Protein AF-A0A3B8T4E3-F1 (afdb_monomer)

Secondary structure (DSSP, 8-state):
----TTS---EEEEETTEEEEESSHHHHHHHHHSHHHHTT---HHHHHHTT-SS-SSHHHIIIIIS---TTTTSS-STTSHHHHHHHHHHTPPPP-TTTS--

Sequence (102 aa):
KTEDPTSFSHCDTVHEGERYHFCSEACAEIFEDEPAKYVQALLPVHQIYQGKSGGPELPQVLTDYYHINIGEDNFDYVGSPDEKRWNEIKGIKPLNKDTDAA

Nearest PDB structures (foldseek):
  3u52-assembly1_B  TM=9.702E-01  e=3.714E-10  Stutzerimonas stutzeri
  3ri7-assembly1_A-2  TM=8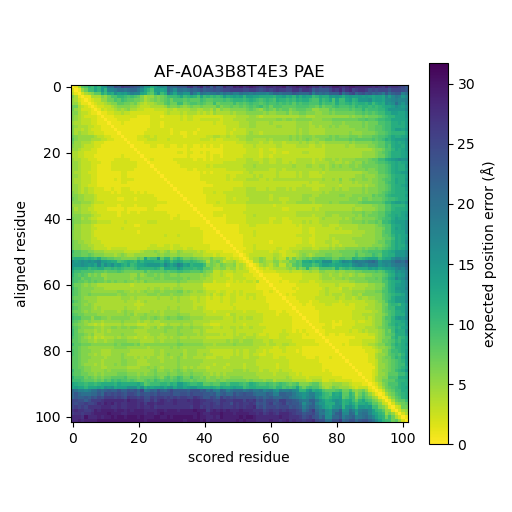.044E-01  e=3.119E-02  Ectopseudomonas mendocina
  3rn9-assembly1_A  TM=6.771E-01  e=1.185E-02  Pseudomonas sp. OX1
  3dhi-assembly1_A  TM=6.086E-01  e=4.826E-03  Ectopseudomonas mendocina
  3rnc-assembly1_A  TM=6.672E-01  e=4.113E-02  Pseudomonas sp. OX1

Foldseek 3Di:
DDPDPVDFQKDWDDDPNDIDIDRHPVVVVVCVVPVVVCVPDPDPVVCQVVVNQQGVDPVRSVCVRVVHDPQERDDDPQNHPNVVVVCVVVVNDRDDPVPNPD

Mean predicted aligned error: 6.87 Å

Solvent-accessible surface area (backbone atoms only — not comparable to full-atom values): 6505 Å² total; per-residue (Å²): 134,82,88,50,92,87,59,80,53,66,45,70,54,76,59,98,88,43,80,48,80,30,74,29,66,70,57,43,53,56,38,72,75,43,43,86,65,56,77,69,61,85,50,65,72,60,38,40,77,70,54,72,34,60,38,91,48,69,71,37,24,38,41,72,55,67,64,43,53,83,73,58,78,48,84,61,63,83,87,23,55,63,47,54,53,49,26,64,77,69,71,48,80,80,85,49,79,90,78,68,78,122

pLDDT: mean 89.92, std 12.69, range [40.72, 98.69]

Radius of gyration: 21.74 Å; Cα contacts (8 Å, |Δi|>4): 79; chains: 1; bounding box: 37×34×60 Å

Structure (mmCIF, N/CA/C/O backbone):
data_AF-A0A3B8T4E3-F1
#
_entry.id   AF-A0A3B8T4E3-F1
#
loop_
_atom_site.group_PDB
_atom_site.id
_atom_site.type_symbol
_atom_site.label_atom_id
_atom_site.label_alt_id
_atom_site.label_comp_id
_atom_site.label_asym_id
_atom_site.label_entity_id
_atom_site.label_seq_id
_atom_site.pdbx_PDB_ins_code
_atom_site.Cartn_x
_atom_site.Cartn_y
_atom_site.Cartn_z
_atom_site.occupancy
_atom_site.B_iso_or_equiv
_atom_site.auth_seq_id
_atom_site.auth_comp_id
_atom_site.auth_asym_id
_atom_site.auth_atom_id
_atom_site.pdbx_PDB_model_num
ATOM 1 N N . LYS A 1 1 ? -20.020 12.170 5.689 1.00 57.34 1 LYS A N 1
ATOM 2 C CA . LYS A 1 1 ? -20.061 12.507 4.234 1.00 57.34 1 LYS A CA 1
ATOM 3 C C . LYS A 1 1 ? -19.221 13.752 3.960 1.00 57.34 1 LYS A C 1
ATOM 5 O O . LYS A 1 1 ? -19.636 14.843 4.328 1.00 57.34 1 LYS A O 1
ATOM 10 N N . THR A 1 2 ? -18.036 13.590 3.377 1.00 61.75 2 THR A N 1
ATOM 11 C CA . THR A 1 2 ? -17.185 14.705 2.936 1.00 61.75 2 THR A 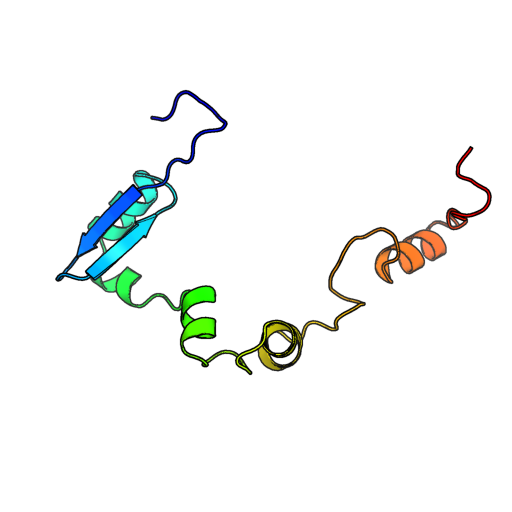CA 1
ATOM 12 C C . THR A 1 2 ? -17.761 15.290 1.643 1.00 61.75 2 THR A C 1
ATOM 14 O O . THR A 1 2 ? -17.896 14.583 0.650 1.00 61.75 2 THR A O 1
ATOM 17 N N . GLU A 1 3 ? -18.183 16.555 1.665 1.00 76.94 3 GLU A N 1
ATOM 18 C CA . GLU A 1 3 ? -18.721 17.245 0.474 1.00 76.94 3 GLU A CA 1
ATOM 19 C C . GLU A 1 3 ? -17.615 17.797 -0.443 1.00 76.94 3 GLU A C 1
ATOM 21 O O . GLU A 1 3 ? -17.867 18.127 -1.599 1.00 76.94 3 GLU A O 1
ATOM 26 N N . ASP A 1 4 ? -16.382 17.857 0.061 1.00 86.56 4 ASP A N 1
ATOM 27 C CA . ASP A 1 4 ? -15.193 18.275 -0.674 1.00 86.56 4 ASP A CA 1
ATOM 28 C C . ASP A 1 4 ? -14.450 17.050 -1.249 1.00 86.56 4 ASP A C 1
ATOM 30 O O . ASP A 1 4 ? -13.960 16.220 -0.475 1.00 86.56 4 ASP A O 1
ATOM 34 N N . PRO A 1 5 ? -14.318 16.928 -2.585 1.00 85.75 5 PRO A N 1
ATOM 35 C CA . PRO A 1 5 ? -13.636 15.803 -3.228 1.00 85.75 5 PRO A CA 1
ATOM 36 C C . PRO A 1 5 ? -12.118 15.781 -2.990 1.00 85.75 5 PRO A C 1
ATOM 38 O O . PRO A 1 5 ? -11.471 14.795 -3.336 1.00 85.75 5 PRO A O 1
ATOM 41 N N . THR A 1 6 ? -11.538 16.848 -2.432 1.00 89.50 6 THR A N 1
ATOM 42 C CA . THR A 1 6 ? -10.114 16.904 -2.066 1.00 89.50 6 THR A CA 1
ATOM 43 C C . THR A 1 6 ? -9.850 16.479 -0.621 1.00 89.50 6 THR A C 1
ATOM 45 O O . THR A 1 6 ? -8.698 16.273 -0.237 1.00 89.50 6 THR A O 1
ATOM 48 N N . SER A 1 7 ? -10.906 16.297 0.176 1.00 90.06 7 SER A N 1
ATOM 49 C CA . SER A 1 7 ? -10.807 15.873 1.569 1.00 90.06 7 SER A CA 1
ATOM 50 C C . SER A 1 7 ? -10.678 14.354 1.695 1.00 90.06 7 SER A C 1
ATOM 52 O O . SER A 1 7 ? -11.402 13.593 1.052 1.00 90.06 7 SER A O 1
ATOM 54 N N . PHE A 1 8 ? -9.800 13.896 2.591 1.00 90.81 8 PHE A N 1
ATOM 55 C CA . PHE A 1 8 ? -9.705 12.475 2.925 1.00 90.81 8 PHE A CA 1
ATOM 56 C C . PHE A 1 8 ? -10.906 12.022 3.761 1.00 90.81 8 PHE A C 1
ATOM 58 O O . PHE A 1 8 ? -11.261 12.654 4.752 1.00 90.81 8 PHE A O 1
ATOM 65 N N . SER A 1 9 ? -11.479 10.871 3.418 1.00 94.06 9 SER A N 1
ATOM 66 C CA . SER A 1 9 ? -12.518 10.185 4.201 1.00 94.06 9 SER A CA 1
ATOM 67 C C . SER A 1 9 ? -11.938 9.265 5.286 1.00 94.06 9 SER A C 1
ATOM 69 O O . SER A 1 9 ? -12.548 8.259 5.648 1.00 94.06 9 SER A O 1
ATOM 71 N N . HIS A 1 10 ? -10.728 9.575 5.760 1.00 95.19 10 HIS A N 1
ATOM 72 C CA . HIS A 1 10 ? -10.043 8.805 6.796 1.00 95.19 10 HIS A CA 1
ATOM 73 C C . HIS A 1 10 ? -10.877 8.764 8.079 1.00 95.19 10 HIS A C 1
ATOM 75 O O . HIS A 1 10 ? -11.475 9.760 8.483 1.00 95.19 10 HIS A O 1
ATOM 81 N N . CYS A 1 11 ? -10.901 7.597 8.710 1.00 95.44 11 CYS A N 1
ATOM 82 C CA . CYS A 1 11 ? -11.452 7.401 10.042 1.00 95.44 11 CYS A CA 1
ATOM 83 C C . CYS A 1 11 ? -10.681 6.291 10.762 1.00 95.44 11 CYS A C 1
ATOM 85 O O . CYS A 1 11 ? -9.835 5.606 10.176 1.00 95.44 11 CYS A O 1
ATOM 87 N N . ASP A 1 12 ? -10.945 6.124 12.051 1.00 97.81 12 ASP A N 1
ATOM 88 C CA . ASP A 1 12 ? -10.305 5.114 12.877 1.00 97.81 12 ASP A CA 1
ATOM 89 C C . ASP A 1 12 ? -11.225 4.655 14.010 1.00 97.81 12 ASP A C 1
ATOM 91 O O . ASP A 1 12 ? -12.172 5.351 14.374 1.00 97.81 12 ASP A O 1
ATOM 95 N N . THR A 1 13 ? -10.945 3.468 14.542 1.00 97.75 13 THR A N 1
ATOM 96 C CA . THR A 1 13 ? -11.639 2.898 15.703 1.00 97.75 13 THR A CA 1
ATOM 97 C C . THR A 1 13 ? -10.626 2.264 16.655 1.00 97.75 13 THR A C 1
ATOM 99 O O . THR A 1 13 ? -9.456 2.057 16.303 1.00 97.75 13 THR A O 1
ATOM 102 N N . VAL A 1 14 ? -11.068 1.957 17.873 1.00 98.00 14 VAL A N 1
ATOM 103 C CA . VAL A 1 14 ? -10.260 1.259 18.880 1.00 98.00 14 VAL A CA 1
ATOM 104 C C . VAL A 1 14 ? -10.933 -0.060 19.230 1.00 98.00 14 VAL A C 1
ATOM 106 O O . VAL A 1 14 ? -12.077 -0.078 19.677 1.00 98.00 14 VAL A O 1
ATOM 109 N N . HIS A 1 15 ? -10.200 -1.158 19.079 1.00 97.88 15 HIS A N 1
ATOM 110 C CA . HIS A 1 15 ? -10.648 -2.499 19.438 1.00 97.88 15 HIS A CA 1
ATOM 111 C C . HIS A 1 15 ? -9.594 -3.150 20.334 1.00 97.88 15 HIS A C 1
ATOM 113 O O . HIS A 1 15 ? -8.417 -3.164 19.992 1.00 97.88 15 HIS A O 1
ATOM 119 N N . GLU A 1 16 ? -10.003 -3.621 21.515 1.00 97.31 16 GLU A N 1
ATOM 120 C CA . GLU A 1 16 ? -9.113 -4.247 22.514 1.00 97.31 16 GLU A CA 1
ATOM 121 C C . GLU A 1 16 ? -7.881 -3.402 22.909 1.00 97.31 16 GLU A C 1
ATOM 123 O O . GLU A 1 16 ? -6.835 -3.925 23.276 1.00 97.31 16 GLU A O 1
ATOM 128 N N . GLY A 1 17 ? -8.015 -2.071 22.881 1.00 97.88 17 GLY A N 1
ATOM 129 C CA . GLY A 1 17 ? -6.935 -1.134 23.222 1.00 97.88 17 GLY A CA 1
ATOM 130 C C . GLY A 1 17 ? -5.999 -0.794 22.058 1.00 97.88 17 GLY A C 1
ATOM 131 O O . GLY A 1 17 ? -5.203 0.135 22.183 1.00 97.88 17 GLY A O 1
ATOM 132 N N . GLU A 1 18 ? -6.149 -1.466 20.918 1.00 98.00 18 GLU A N 1
ATOM 133 C CA . GLU A 1 18 ? -5.388 -1.223 19.695 1.00 98.00 18 GLU A CA 1
ATOM 134 C C . GLU A 1 18 ? -6.168 -0.311 18.737 1.00 98.00 18 GLU A C 1
ATOM 136 O O . GLU A 1 18 ? -7.399 -0.364 18.656 1.00 98.00 18 GLU A O 1
ATOM 141 N N . ARG A 1 19 ? -5.454 0.551 18.002 1.00 98.38 19 ARG A N 1
ATOM 142 C CA . ARG A 1 19 ? -6.046 1.499 17.042 1.00 98.38 19 ARG A CA 1
ATOM 143 C C . ARG A 1 19 ? -5.953 0.966 15.616 1.00 98.38 19 ARG A C 1
ATOM 145 O O . ARG A 1 19 ? -4.874 0.588 15.165 1.00 98.38 19 ARG A O 1
ATOM 152 N N . TYR A 1 20 ? -7.058 1.053 14.881 1.00 98.56 20 TYR A N 1
ATOM 153 C CA . TYR A 1 20 ? -7.160 0.639 13.481 1.00 98.56 20 TYR A CA 1
ATOM 154 C C . TYR A 1 20 ? -7.640 1.802 12.614 1.00 98.56 20 TYR A C 1
ATOM 156 O O . TYR A 1 20 ? -8.527 2.544 13.022 1.00 98.56 20 TYR A O 1
ATOM 164 N N . HIS A 1 21 ? -7.054 1.965 11.426 1.00 98.44 21 HIS A N 1
ATOM 165 C CA . HIS A 1 21 ? -7.352 3.062 10.500 1.00 98.44 21 HIS A CA 1
ATOM 166 C C . HIS A 1 21 ? -8.040 2.553 9.235 1.00 98.44 21 HIS A C 1
ATOM 168 O O . HIS A 1 21 ? -7.655 1.520 8.686 1.00 98.44 21 HIS A O 1
ATOM 174 N N . PHE A 1 22 ? -8.998 3.326 8.730 1.00 98.06 22 PHE A N 1
ATOM 175 C CA . PHE A 1 22 ? -9.802 2.973 7.567 1.00 98.06 22 PHE A CA 1
ATOM 176 C C . PHE A 1 22 ? -9.904 4.141 6.588 1.00 98.06 22 PHE A C 1
ATOM 178 O O . PHE A 1 22 ? -9.819 5.315 6.950 1.00 98.06 22 PHE A O 1
ATOM 185 N N . CYS A 1 23 ? -10.102 3.810 5.314 1.00 96.00 23 CYS A N 1
ATOM 186 C CA . CYS A 1 23 ? -10.275 4.797 4.251 1.00 96.00 23 CYS A CA 1
ATOM 187 C C . CYS A 1 23 ? -11.698 5.369 4.176 1.00 96.00 23 CYS A C 1
ATOM 189 O O . CYS A 1 23 ? -11.918 6.324 3.435 1.00 96.00 23 CYS A O 1
ATOM 191 N N . SER A 1 24 ? -12.667 4.772 4.874 1.00 94.88 24 SER A N 1
ATOM 192 C CA . SER A 1 24 ? -14.066 5.198 4.871 1.00 94.88 24 SER A CA 1
ATOM 193 C C . SER A 1 24 ? -14.818 4.647 6.081 1.00 94.88 24 SER A C 1
ATOM 195 O O . SER A 1 24 ? -14.447 3.593 6.603 1.00 94.88 24 SER A O 1
ATOM 197 N N . G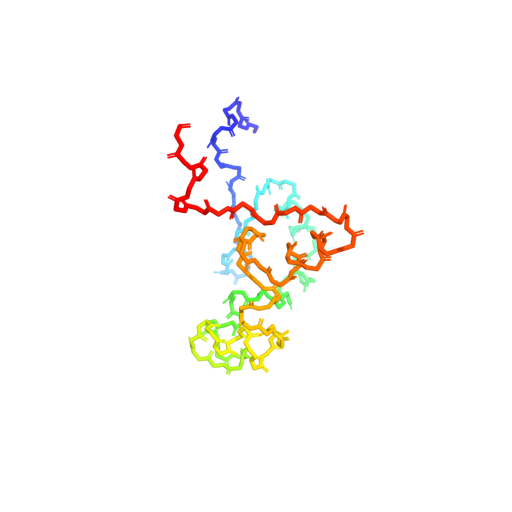LU A 1 25 ? -15.906 5.321 6.462 1.00 95.00 25 GLU A N 1
ATOM 198 C CA . GLU A 1 25 ? -16.833 4.871 7.515 1.00 95.00 25 GLU A CA 1
ATOM 199 C C . GLU A 1 25 ? -17.352 3.451 7.229 1.00 95.00 25 GLU A C 1
ATOM 201 O O . GLU A 1 25 ? -17.327 2.599 8.106 1.00 95.00 25 GLU A O 1
ATOM 206 N N . ALA A 1 26 ? -17.696 3.144 5.974 1.00 95.88 26 ALA A N 1
ATOM 207 C CA . ALA A 1 26 ? -18.168 1.813 5.584 1.00 95.88 26 ALA A CA 1
ATOM 208 C C . ALA A 1 26 ? -17.135 0.699 5.853 1.00 95.88 26 ALA A C 1
ATOM 210 O O . ALA A 1 26 ? -17.498 -0.407 6.243 1.00 95.88 26 ALA A O 1
ATOM 211 N N . CYS A 1 27 ? -15.837 0.965 5.662 1.00 98.06 27 CYS A N 1
ATOM 212 C CA . CYS A 1 27 ? -14.795 -0.006 6.009 1.00 98.06 27 CYS A CA 1
ATOM 213 C C . CYS A 1 27 ? -14.631 -0.170 7.526 1.00 98.06 27 CYS A C 1
ATOM 215 O O . CYS A 1 27 ? -14.330 -1.277 7.969 1.00 98.06 27 CYS A O 1
ATOM 217 N N . ALA A 1 28 ? -14.824 0.901 8.303 1.00 97.88 28 ALA A N 1
ATOM 218 C CA . ALA A 1 28 ? -14.825 0.822 9.761 1.00 97.88 28 ALA A CA 1
ATOM 219 C C . ALA A 1 28 ? -16.014 -0.013 10.265 1.00 97.88 28 ALA A C 1
ATOM 221 O O . ALA A 1 28 ? -15.815 -0.911 11.073 1.00 97.88 28 ALA A O 1
ATOM 222 N N . GLU A 1 29 ? -17.213 0.188 9.709 1.00 98.25 29 GLU A N 1
ATOM 223 C CA . GLU A 1 29 ? -18.413 -0.594 10.047 1.00 98.25 29 GLU A CA 1
ATOM 224 C C . GLU A 1 29 ? -18.225 -2.095 9.768 1.00 98.25 29 GLU A 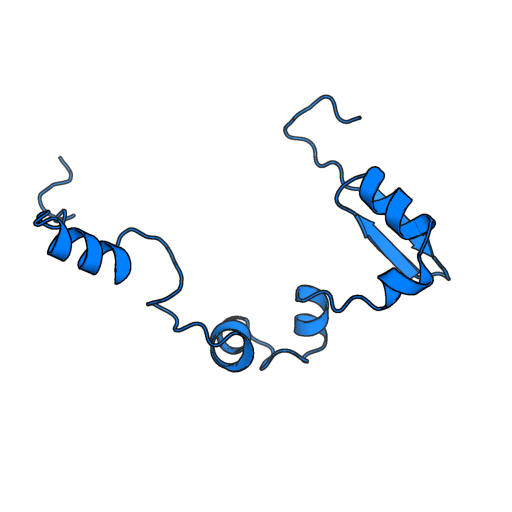C 1
ATOM 226 O O . GLU A 1 29 ? -18.549 -2.929 10.610 1.00 98.25 29 GLU A O 1
ATOM 231 N N . ILE A 1 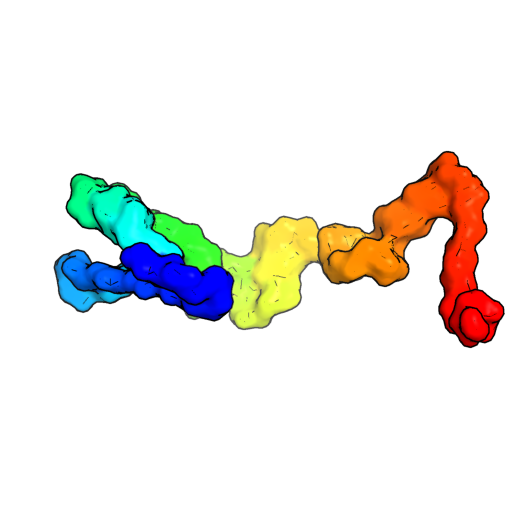30 ? -17.634 -2.456 8.620 1.00 98.56 30 ILE A N 1
ATOM 232 C CA . ILE A 1 30 ? -17.301 -3.856 8.296 1.00 98.56 30 ILE A CA 1
ATOM 233 C C . ILE A 1 30 ? -16.316 -4.445 9.318 1.00 98.56 30 ILE A C 1
ATOM 235 O O . ILE A 1 30 ? -16.443 -5.605 9.712 1.00 98.56 30 ILE A O 1
ATOM 239 N N . PHE A 1 31 ? -15.319 -3.662 9.741 1.00 98.69 31 PHE A N 1
ATOM 240 C CA . PHE A 1 31 ? -14.373 -4.096 10.764 1.00 98.69 31 PHE A CA 1
ATOM 241 C C . PHE A 1 31 ? -15.056 -4.292 12.120 1.00 98.69 31 PHE A C 1
ATOM 243 O O . PHE A 1 31 ? -14.769 -5.273 12.794 1.00 98.69 31 PHE A O 1
ATOM 250 N N . GLU A 1 32 ? -15.945 -3.384 12.517 1.00 98.06 32 GLU A N 1
ATOM 251 C CA . GLU A 1 32 ? -16.657 -3.442 13.797 1.00 98.06 32 GLU A CA 1
ATOM 252 C C . GLU A 1 32 ? -17.644 -4.618 13.880 1.00 98.06 32 GLU A C 1
ATOM 254 O O . GLU A 1 32 ? -17.857 -5.143 14.974 1.00 98.06 32 GLU A O 1
ATOM 259 N N . ASP A 1 33 ? -18.183 -5.076 12.744 1.00 98.56 33 ASP A N 1
ATOM 260 C CA . ASP A 1 33 ? -19.045 -6.265 12.661 1.00 98.56 33 ASP A CA 1
ATOM 261 C C . ASP A 1 33 ? -18.259 -7.582 12.833 1.00 98.56 33 ASP A C 1
ATOM 263 O O . ASP A 1 33 ? -18.694 -8.488 13.545 1.00 98.56 33 ASP A O 1
ATOM 267 N N . GLU A 1 34 ? -17.055 -7.689 12.250 1.00 98.38 34 GLU A N 1
ATOM 268 C CA . GLU A 1 34 ? -16.211 -8.894 12.341 1.00 98.38 34 GLU A CA 1
ATOM 269 C C . GLU A 1 34 ? -14.751 -8.606 12.776 1.00 98.38 34 GLU A C 1
ATOM 271 O O . GLU A 1 34 ? -13.803 -9.020 12.095 1.00 98.38 34 GLU A O 1
ATOM 276 N N . PRO A 1 35 ? -14.488 -7.962 13.928 1.00 98.00 35 PRO A N 1
ATOM 277 C CA . PRO A 1 35 ? -13.147 -7.464 14.245 1.00 98.00 35 PRO A CA 1
ATOM 278 C C . PRO A 1 35 ? -12.135 -8.601 14.400 1.00 98.00 35 PRO A C 1
ATOM 280 O O . PRO A 1 35 ? -11.041 -8.545 13.839 1.00 98.00 35 PRO A O 1
ATOM 283 N N . ALA A 1 36 ? -12.538 -9.706 15.038 1.00 97.25 36 ALA A N 1
ATOM 284 C CA . ALA A 1 36 ? -11.701 -10.890 15.237 1.00 97.25 36 ALA A CA 1
ATOM 285 C C . ALA A 1 36 ? -11.148 -11.478 13.925 1.00 97.25 36 ALA A C 1
ATOM 287 O O . ALA A 1 36 ? -10.093 -12.109 13.933 1.00 97.25 36 ALA A O 1
ATOM 288 N N . LYS A 1 37 ? -11.830 -11.270 12.794 1.00 98.25 37 LYS A N 1
ATOM 289 C CA . LYS A 1 37 ? -11.375 -11.691 11.463 1.00 98.25 37 LYS A CA 1
ATOM 290 C C . LYS A 1 37 ? -10.331 -10.729 10.903 1.00 98.25 37 LYS A C 1
ATOM 292 O O . LYS A 1 37 ? -9.293 -11.166 10.413 1.00 98.25 37 LYS A O 1
ATOM 297 N N . TYR A 1 38 ? -10.587 -9.425 10.987 1.00 98.50 38 TYR A N 1
ATOM 298 C CA . TYR A 1 38 ? -9.762 -8.406 10.337 1.00 98.50 38 TYR A CA 1
ATOM 299 C C . TYR A 1 38 ? -8.486 -8.049 11.103 1.00 98.50 38 TYR A C 1
ATOM 301 O O . TYR A 1 38 ? -7.496 -7.680 10.470 1.00 98.50 38 TYR A O 1
ATOM 309 N N . VAL A 1 39 ? -8.439 -8.243 12.426 1.00 98.06 39 VAL A N 1
ATOM 310 C CA . VAL A 1 39 ? -7.192 -8.079 13.204 1.00 98.06 39 VAL A CA 1
ATOM 311 C C . VAL A 1 39 ? -6.069 -9.024 12.754 1.00 98.06 39 VAL A C 1
ATOM 313 O O . VAL A 1 39 ? -4.900 -8.776 13.035 1.00 98.06 39 VAL A O 1
ATOM 316 N N . GLN A 1 40 ? -6.400 -10.087 12.016 1.00 98.00 40 GLN A N 1
ATOM 317 C CA . GLN A 1 40 ? -5.449 -11.073 11.494 1.00 98.00 40 GLN A CA 1
ATOM 318 C C . GLN A 1 40 ? -4.806 -10.653 10.157 1.00 98.00 40 GLN A C 1
ATOM 320 O O . GLN A 1 40 ? -3.982 -11.388 9.611 1.00 98.00 40 GLN A O 1
ATOM 325 N N . ALA A 1 41 ? -5.187 -9.501 9.590 1.00 98.00 41 ALA A N 1
ATOM 326 C CA . ALA A 1 41 ? -4.745 -9.087 8.264 1.00 98.00 41 ALA A CA 1
ATOM 327 C C . ALA A 1 41 ? -3.222 -8.870 8.179 1.00 98.00 41 ALA A C 1
ATOM 329 O O . ALA A 1 41 ? -2.620 -8.110 8.941 1.00 98.00 41 ALA A O 1
ATOM 330 N N . LEU A 1 42 ? -2.601 -9.471 7.162 1.00 96.38 42 LEU A N 1
ATOM 331 C CA . LEU A 1 42 ? -1.200 -9.237 6.813 1.00 96.38 42 LEU A CA 1
ATOM 332 C C . LEU A 1 42 ? -1.078 -7.976 5.956 1.00 96.38 42 LEU A C 1
ATOM 334 O O . LEU A 1 42 ? -0.943 -8.042 4.737 1.00 96.38 42 LEU A O 1
ATOM 338 N N . LEU A 1 43 ? -1.143 -6.815 6.604 1.00 97.12 43 LEU A N 1
ATOM 339 C CA . LEU A 1 43 ? -1.005 -5.526 5.927 1.00 97.12 43 LEU A CA 1
ATOM 340 C C . LEU A 1 43 ? 0.435 -5.350 5.407 1.00 97.12 43 LEU A C 1
ATOM 342 O O . LEU A 1 43 ? 1.352 -5.277 6.233 1.00 97.12 43 LEU A O 1
ATOM 346 N N . PRO A 1 44 ? 0.667 -5.261 4.078 1.00 94.50 44 PRO A N 1
ATOM 347 C CA . PRO A 1 44 ? 2.016 -5.322 3.507 1.00 94.50 44 PRO A CA 1
ATOM 348 C C . PRO A 1 44 ? 2.985 -4.286 4.081 1.00 94.50 44 PRO A C 1
ATOM 350 O O . PRO A 1 44 ? 4.097 -4.639 4.461 1.00 94.50 44 PRO A O 1
ATOM 353 N N . VAL A 1 45 ? 2.544 -3.033 4.234 1.00 94.75 45 VAL A N 1
ATOM 354 C CA . VAL A 1 45 ? 3.367 -1.952 4.808 1.00 94.75 45 VAL A CA 1
ATOM 355 C C . VAL A 1 45 ? 3.792 -2.279 6.243 1.00 94.75 45 VAL A C 1
ATOM 357 O O . VAL A 1 45 ? 4.953 -2.103 6.602 1.00 94.75 45 VAL A O 1
ATOM 360 N N . HIS A 1 46 ? 2.890 -2.833 7.057 1.00 95.62 46 HIS A N 1
ATOM 361 C CA . HIS A 1 46 ? 3.224 -3.234 8.425 1.00 95.62 46 HIS A CA 1
ATOM 362 C C . HIS A 1 46 ? 4.190 -4.425 8.439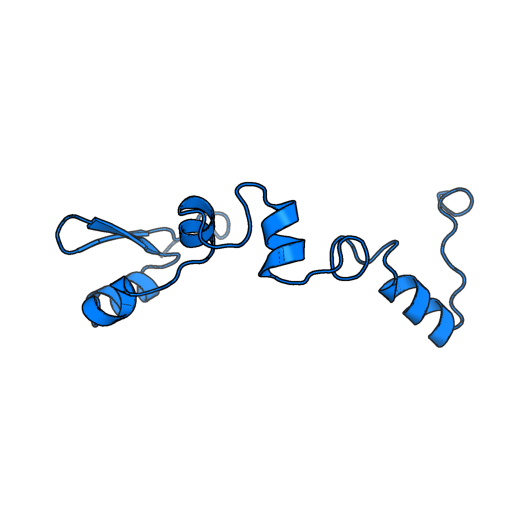 1.00 95.62 46 HIS A C 1
ATOM 364 O O . HIS A 1 46 ? 5.093 -4.461 9.269 1.00 95.62 46 HIS A O 1
ATOM 370 N N . GLN A 1 47 ? 4.042 -5.388 7.520 1.00 94.38 47 GLN A N 1
ATOM 371 C CA . GLN A 1 47 ? 4.965 -6.527 7.426 1.00 94.38 47 GLN A CA 1
ATOM 372 C C . GLN A 1 47 ? 6.375 -6.102 6.986 1.00 94.38 47 GLN A C 1
ATOM 374 O O . GLN A 1 47 ? 7.353 -6.641 7.506 1.00 94.38 47 GLN A O 1
ATOM 379 N N . ILE A 1 48 ? 6.486 -5.101 6.101 1.00 93.44 48 ILE A N 1
ATOM 380 C CA . ILE A 1 48 ? 7.769 -4.485 5.730 1.00 93.44 48 ILE A CA 1
ATOM 381 C C . ILE A 1 48 ? 8.431 -3.879 6.972 1.00 93.44 48 ILE A C 1
ATOM 383 O O . ILE A 1 48 ? 9.576 -4.207 7.268 1.00 93.44 48 ILE A O 1
ATOM 387 N N . TYR A 1 49 ? 7.700 -3.084 7.762 1.00 93.00 49 TYR A N 1
ATOM 388 C CA . TYR A 1 49 ? 8.236 -2.525 9.011 1.00 93.00 49 TYR A CA 1
ATOM 389 C C . TYR A 1 49 ? 8.589 -3.584 10.063 1.00 93.00 49 TYR A C 1
ATOM 391 O O . TYR A 1 49 ? 9.499 -3.377 10.860 1.00 93.00 49 TYR A O 1
ATOM 399 N N . GLN A 1 50 ? 7.917 -4.737 10.054 1.00 93.56 50 GLN A N 1
ATOM 400 C CA . GLN A 1 50 ? 8.263 -5.886 10.898 1.00 93.56 50 GLN A CA 1
ATOM 401 C C . GLN A 1 50 ? 9.470 -6.690 10.373 1.00 93.56 50 GLN A C 1
ATOM 403 O O . GLN A 1 50 ? 9.857 -7.669 11.008 1.00 93.56 50 GLN A O 1
ATOM 408 N N . GLY A 1 51 ? 10.052 -6.319 9.225 1.00 90.44 51 GLY A N 1
ATOM 409 C CA . GLY A 1 51 ? 11.208 -6.996 8.630 1.00 90.44 51 GLY A CA 1
ATOM 410 C C . GLY A 1 51 ? 10.892 -8.361 8.010 1.00 90.44 51 GLY A C 1
ATOM 411 O O . GLY A 1 51 ? 11.793 -9.176 7.829 1.00 90.44 51 GLY A O 1
ATOM 412 N N . LYS A 1 52 ? 9.622 -8.641 7.694 1.00 89.62 52 LYS A N 1
ATOM 413 C CA . LYS A 1 52 ? 9.167 -9.950 7.185 1.00 89.62 52 LYS A CA 1
ATOM 414 C C . LYS A 1 52 ? 9.181 -10.078 5.656 1.00 89.62 52 LYS A C 1
ATOM 416 O O . LYS A 1 52 ? 8.828 -11.137 5.146 1.00 89.62 52 LYS A O 1
ATOM 421 N N . SER A 1 53 ? 9.592 -9.035 4.932 1.00 88.31 53 SER A N 1
ATOM 422 C CA . SER A 1 53 ? 9.395 -8.918 3.477 1.00 88.31 53 SER A CA 1
ATOM 423 C C . SER A 1 53 ? 10.698 -8.796 2.671 1.00 88.31 53 SER A C 1
ATOM 425 O O . SER A 1 53 ? 10.775 -7.988 1.758 1.00 88.31 53 SER A O 1
ATOM 427 N N . GLY A 1 54 ? 11.737 -9.573 2.994 1.00 77.44 54 GLY A N 1
ATOM 428 C CA . GLY A 1 54 ? 12.937 -9.691 2.141 1.00 77.44 54 GLY A CA 1
ATOM 429 C C . GLY A 1 54 ? 14.050 -8.658 2.361 1.00 77.44 54 GLY A C 1
ATOM 430 O O . GLY A 1 54 ? 15.111 -8.789 1.767 1.00 77.44 54 GLY A O 1
ATOM 431 N N . GLY A 1 55 ? 13.870 -7.682 3.252 1.00 81.19 55 GLY A N 1
ATOM 432 C CA . GLY A 1 55 ? 14.927 -6.743 3.636 1.00 81.19 55 GLY A CA 1
ATOM 433 C C . GLY A 1 55 ? 14.375 -5.462 4.267 1.00 81.19 55 GLY A C 1
ATOM 434 O O . GLY A 1 55 ? 13.171 -5.217 4.180 1.00 81.19 55 GLY A O 1
ATOM 435 N N . PRO A 1 56 ? 15.219 -4.649 4.932 1.00 84.31 56 PRO A N 1
ATOM 436 C CA . PRO A 1 56 ? 14.798 -3.369 5.505 1.00 84.31 56 PRO A CA 1
ATOM 437 C C . PRO A 1 56 ? 14.597 -2.271 4.447 1.00 84.31 56 PRO A C 1
ATOM 439 O O . PRO A 1 56 ? 13.905 -1.292 4.713 1.00 84.31 56 PRO A O 1
ATOM 442 N N . GLU A 1 57 ? 15.183 -2.429 3.257 1.00 88.50 57 GLU A N 1
ATOM 443 C CA . GLU A 1 57 ? 15.159 -1.425 2.193 1.00 88.50 57 GLU A CA 1
ATOM 444 C C . GLU A 1 57 ? 14.136 -1.775 1.106 1.00 88.50 57 GLU A C 1
ATOM 446 O O . GLU A 1 57 ? 14.059 -2.918 0.652 1.00 88.50 57 GLU A O 1
ATOM 451 N N . LEU A 1 58 ? 13.390 -0.775 0.621 1.00 89.00 58 LEU A N 1
ATOM 452 C CA . LEU A 1 58 ? 12.346 -0.987 -0.391 1.00 89.00 58 LEU A CA 1
ATOM 453 C C . LEU A 1 58 ? 12.840 -1.696 -1.664 1.00 89.00 58 LEU A C 1
ATOM 455 O O . LEU A 1 58 ? 12.135 -2.596 -2.112 1.00 89.00 58 LEU A O 1
ATOM 459 N N . PRO A 1 59 ? 14.017 -1.385 -2.247 1.00 91.12 59 PRO A N 1
ATOM 460 C CA . PRO A 1 59 ? 14.495 -2.112 -3.422 1.00 91.12 59 PRO A CA 1
ATOM 461 C C . PRO A 1 59 ? 14.611 -3.623 -3.200 1.00 91.12 59 PRO A C 1
ATOM 463 O O . PRO A 1 59 ? 14.247 -4.378 -4.091 1.00 91.12 59 PRO A O 1
ATOM 466 N N . GLN A 1 60 ? 15.030 -4.059 -2.007 1.00 89.94 60 GLN A N 1
ATOM 467 C CA . GLN A 1 60 ? 15.136 -5.482 -1.659 1.00 89.94 60 GLN A CA 1
ATOM 468 C C . GLN A 1 60 ? 13.757 -6.122 -1.508 1.00 89.94 60 GLN A C 1
ATOM 470 O O . GLN A 1 60 ? 13.535 -7.229 -1.983 1.00 89.94 60 GLN A O 1
ATOM 475 N N . VAL A 1 61 ? 12.793 -5.408 -0.915 1.00 93.62 61 VAL A N 1
ATOM 476 C CA . VAL A 1 61 ? 11.396 -5.872 -0.878 1.00 93.62 61 VAL A CA 1
ATOM 477 C C . VAL A 1 61 ? 10.872 -6.101 -2.300 1.00 93.62 61 VAL A C 1
ATOM 479 O O . VAL A 1 61 ? 10.238 -7.119 -2.574 1.00 93.62 61 VAL A O 1
ATOM 482 N N . LEU A 1 62 ? 11.155 -5.177 -3.222 1.00 93.44 62 LEU A N 1
ATOM 483 C CA . LEU A 1 62 ? 10.696 -5.274 -4.607 1.00 93.44 62 LEU A CA 1
ATOM 484 C C . LEU A 1 62 ? 11.364 -6.435 -5.360 1.00 93.44 62 LEU A C 1
ATOM 486 O O . LEU A 1 62 ? 10.662 -7.218 -5.997 1.00 93.44 62 LEU A O 1
ATOM 490 N N . THR A 1 63 ? 12.689 -6.579 -5.283 1.00 93.38 63 THR A N 1
ATOM 491 C CA . THR A 1 63 ? 13.409 -7.622 -6.033 1.00 93.38 63 THR A CA 1
ATOM 492 C C . THR A 1 63 ? 13.289 -8.994 -5.384 1.00 93.38 63 THR A C 1
ATOM 494 O O . THR A 1 63 ? 12.949 -9.973 -6.046 1.00 93.38 63 THR A O 1
ATOM 497 N N 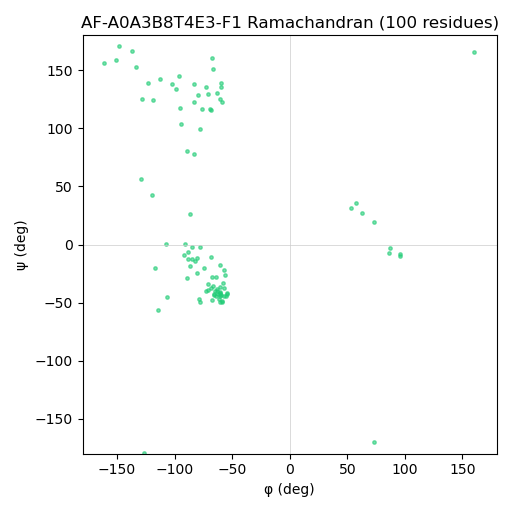. ASP A 1 64 ? 13.542 -9.084 -4.083 1.00 92.19 64 ASP A N 1
ATOM 498 C CA . ASP A 1 64 ? 13.802 -10.362 -3.420 1.00 92.19 64 ASP A CA 1
ATOM 499 C C . ASP A 1 64 ? 12.509 -11.004 -2.912 1.00 92.19 64 ASP A C 1
ATOM 501 O O . ASP A 1 64 ? 12.422 -12.229 -2.837 1.00 92.19 64 ASP A O 1
ATOM 505 N N . TYR A 1 65 ? 11.498 -10.188 -2.585 1.00 92.50 65 TYR A N 1
ATOM 506 C CA . TYR A 1 65 ? 10.210 -10.661 -2.072 1.00 92.50 65 TYR A CA 1
ATOM 507 C C . TYR A 1 65 ? 9.072 -10.553 -3.095 1.00 92.50 65 TYR A C 1
ATOM 509 O O . TYR A 1 65 ? 8.309 -11.503 -3.252 1.00 92.50 65 TYR A O 1
ATOM 517 N N . TYR A 1 66 ? 8.939 -9.429 -3.808 1.00 95.12 66 TYR A N 1
ATOM 518 C CA . TYR A 1 66 ? 7.916 -9.285 -4.858 1.00 95.12 66 TYR A CA 1
ATOM 519 C C . TYR A 1 66 ? 8.350 -9.832 -6.219 1.00 95.12 66 TYR A C 1
ATOM 521 O O . TYR A 1 66 ? 7.492 -10.007 -7.082 1.00 95.12 66 TYR A O 1
ATOM 529 N N . HIS A 1 67 ? 9.640 -10.129 -6.407 1.00 95.75 67 HIS A N 1
ATOM 530 C CA . HIS A 1 67 ? 10.195 -10.623 -7.671 1.00 95.75 67 HIS A CA 1
ATOM 531 C C . HIS A 1 67 ? 9.942 -9.685 -8.858 1.00 95.75 67 HIS A C 1
ATOM 533 O O . HIS A 1 67 ? 9.735 -10.131 -9.983 1.00 95.75 67 HIS A O 1
ATOM 539 N N . ILE A 1 68 ? 9.967 -8.377 -8.593 1.00 96.50 68 ILE A N 1
ATOM 540 C CA . ILE A 1 68 ? 9.879 -7.326 -9.606 1.00 96.50 68 ILE A CA 1
ATOM 541 C C . ILE A 1 68 ? 11.274 -7.099 -10.186 1.00 96.50 68 ILE A C 1
ATOM 543 O O . ILE A 1 68 ? 12.210 -6.748 -9.460 1.00 96.50 68 ILE A O 1
ATOM 547 N N . ASN A 1 69 ? 11.407 -7.239 -11.505 1.00 95.50 69 ASN A N 1
ATOM 548 C CA . ASN A 1 69 ? 12.634 -6.905 -12.218 1.00 95.50 69 ASN A CA 1
ATOM 549 C C . ASN A 1 69 ? 12.710 -5.382 -12.380 1.00 95.50 69 ASN A C 1
ATOM 551 O O . ASN A 1 69 ? 12.055 -4.786 -13.239 1.00 95.50 69 ASN A O 1
ATOM 555 N N . ILE A 1 70 ? 13.485 -4.730 -11.511 1.00 94.00 70 ILE A N 1
ATOM 556 C CA . ILE A 1 70 ? 13.619 -3.268 -11.509 1.00 94.00 70 ILE A CA 1
ATOM 557 C C . ILE A 1 70 ? 14.194 -2.787 -12.851 1.00 94.00 70 ILE A C 1
ATOM 559 O O . ILE A 1 70 ? 15.284 -3.190 -13.249 1.00 94.00 70 ILE A O 1
ATOM 563 N N . GLY A 1 71 ? 13.483 -1.868 -13.505 1.00 93.69 71 GLY A N 1
ATOM 564 C CA . GLY A 1 71 ? 13.801 -1.333 -14.831 1.00 93.69 71 GLY A CA 1
ATOM 565 C C . GLY A 1 71 ? 13.059 -2.024 -15.977 1.00 93.69 71 GLY A C 1
ATOM 566 O O . GLY A 1 71 ? 13.096 -1.513 -17.097 1.00 93.69 71 GLY A O 1
ATOM 567 N N . GLU A 1 72 ? 12.381 -3.141 -15.704 1.00 95.69 72 GLU A N 1
ATOM 568 C CA . GLU A 1 72 ? 11.570 -3.865 -16.685 1.00 95.69 72 GLU A CA 1
ATOM 569 C C . GLU A 1 72 ? 10.086 -3.827 -16.327 1.00 95.69 72 GLU A C 1
ATOM 571 O O . GLU A 1 72 ? 9.286 -3.322 -17.110 1.00 95.69 72 GLU A O 1
ATOM 576 N N . ASP A 1 73 ? 9.743 -4.286 -15.122 1.00 96.62 73 ASP A N 1
ATOM 577 C CA . ASP A 1 73 ? 8.350 -4.448 -14.684 1.00 96.62 73 ASP A CA 1
ATOM 578 C C . ASP A 1 73 ? 7.770 -3.181 -14.027 1.00 96.62 73 ASP A C 1
ATOM 580 O O . ASP A 1 73 ? 6.571 -3.096 -13.757 1.00 96.62 73 ASP A O 1
ATOM 584 N N . ASN A 1 74 ? 8.621 -2.207 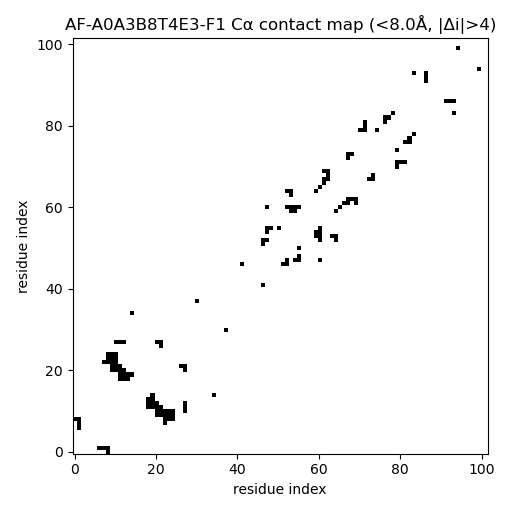-13.694 1.00 94.38 74 ASN A N 1
ATOM 585 C CA . ASN A 1 74 ? 8.256 -1.015 -12.931 1.00 94.38 74 ASN A CA 1
ATOM 586 C C . ASN A 1 74 ? 8.664 0.292 -13.637 1.00 94.38 74 ASN A C 1
ATOM 588 O O . ASN A 1 74 ? 9.273 0.283 -14.702 1.00 94.38 74 ASN A O 1
ATOM 592 N N . PHE A 1 75 ? 8.360 1.420 -12.985 1.00 95.62 75 PHE A N 1
ATOM 593 C CA . PHE A 1 75 ? 8.534 2.797 -13.478 1.00 95.62 75 PHE A CA 1
ATOM 594 C C . PHE A 1 75 ? 7.527 3.224 -14.561 1.00 95.62 75 PHE A C 1
ATOM 596 O O . PHE A 1 75 ? 6.481 2.601 -14.730 1.00 95.62 75 PHE A O 1
ATOM 603 N N . ASP A 1 76 ? 7.779 4.384 -15.175 1.00 96.44 76 ASP A N 1
ATOM 604 C CA . ASP A 1 76 ? 6.918 4.983 -16.196 1.00 96.44 76 ASP A CA 1
ATOM 605 C C . ASP A 1 76 ? 6.905 4.124 -17.466 1.00 96.44 76 ASP A C 1
ATOM 607 O O . ASP A 1 76 ? 7.891 3.472 -17.811 1.00 96.44 76 ASP A O 1
ATOM 611 N N . TYR A 1 77 ? 5.792 4.176 -18.190 1.00 94.69 77 TYR A N 1
ATOM 612 C CA . TYR A 1 77 ? 5.681 3.559 -19.501 1.00 94.69 77 TYR A CA 1
ATOM 613 C C . TYR A 1 77 ? 6.692 4.157 -20.487 1.00 94.69 77 TYR A C 1
ATOM 615 O O . TYR A 1 77 ? 7.334 3.413 -21.229 1.00 94.69 77 TYR A O 1
ATOM 623 N N . VAL A 1 78 ? 6.877 5.480 -20.492 1.00 93.12 78 VAL A N 1
ATOM 624 C CA . VAL A 1 78 ? 7.804 6.133 -21.427 1.00 93.12 78 VAL A CA 1
ATOM 625 C C . VAL A 1 78 ? 9.251 5.785 -21.063 1.00 93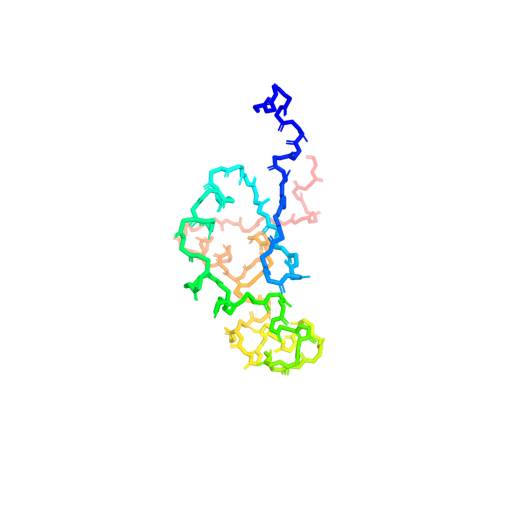.12 78 VAL A C 1
ATOM 627 O O . VAL A 1 78 ? 9.763 6.182 -20.018 1.00 93.12 78 VAL A O 1
ATOM 630 N N . GLY A 1 79 ? 9.943 5.090 -21.966 1.00 90.12 79 GLY A N 1
ATOM 631 C CA . GLY A 1 79 ? 11.298 4.562 -21.800 1.00 90.12 79 GLY A CA 1
ATOM 632 C C . GLY A 1 79 ? 11.359 3.096 -21.358 1.00 90.12 79 GLY A C 1
ATOM 633 O O . GLY A 1 79 ? 12.450 2.514 -21.378 1.00 90.12 79 GLY A O 1
ATOM 634 N N . SER A 1 80 ? 10.219 2.493 -21.008 1.00 95.44 80 SER A N 1
ATOM 635 C CA . SER A 1 80 ? 10.130 1.096 -20.572 1.00 95.44 80 SER A CA 1
ATOM 636 C C . SER A 1 80 ? 10.451 0.100 -21.699 1.00 95.44 80 SER A C 1
ATOM 638 O O . SER A 1 80 ? 10.372 0.433 -22.892 1.00 95.44 80 SER A O 1
ATOM 640 N N . PRO A 1 81 ? 10.793 -1.157 -21.363 1.00 96.31 81 PRO A N 1
ATOM 641 C CA . PRO A 1 81 ? 10.844 -2.235 -22.350 1.00 96.31 81 PRO A CA 1
ATOM 642 C C . PRO A 1 81 ? 9.507 -2.454 -23.071 1.00 96.31 81 PRO A C 1
ATOM 644 O O . PRO A 1 81 ? 9.508 -2.748 -24.268 1.00 96.31 81 PRO A O 1
ATOM 647 N N . ASP A 1 82 ? 8.386 -2.236 -22.381 1.00 96.19 82 ASP A N 1
ATOM 648 C CA . ASP A 1 82 ? 7.040 -2.374 -22.941 1.00 96.19 82 ASP A CA 1
ATOM 649 C C . ASP A 1 82 ? 6.768 -1.367 -24.059 1.00 96.19 82 ASP A C 1
ATOM 651 O O . ASP A 1 82 ? 6.286 -1.748 -25.129 1.00 96.19 82 ASP A O 1
ATOM 655 N N . GLU A 1 83 ? 7.139 -0.098 -23.872 1.00 94.88 83 GLU A N 1
ATOM 656 C CA . GLU A 1 83 ? 7.002 0.915 -24.923 1.00 94.88 83 GLU A CA 1
ATOM 657 C C . GLU A 1 83 ? 7.826 0.546 -26.161 1.00 94.88 83 GLU A C 1
ATOM 659 O O . GLU A 1 83 ? 7.334 0.628 -27.292 1.00 94.88 83 GLU A O 1
ATOM 664 N N . LYS A 1 84 ? 9.072 0.096 -25.962 1.00 93.44 84 LYS A N 1
ATOM 665 C CA . LYS A 1 84 ? 9.938 -0.347 -27.066 1.00 93.44 84 LYS A CA 1
ATOM 666 C C . LYS A 1 84 ? 9.282 -1.491 -27.830 1.00 93.44 84 LYS A C 1
ATOM 668 O O . LYS A 1 84 ? 9.157 -1.422 -29.053 1.00 93.44 84 LYS A O 1
ATOM 673 N N . ARG A 1 85 ? 8.788 -2.498 -27.106 1.00 95.19 85 ARG A N 1
ATOM 674 C CA . ARG A 1 85 ? 8.125 -3.661 -27.695 1.00 95.19 85 ARG A CA 1
ATOM 675 C C . ARG A 1 85 ? 6.858 -3.278 -28.453 1.00 95.19 85 ARG A C 1
ATOM 677 O O . ARG A 1 85 ? 6.617 -3.785 -29.549 1.00 95.19 85 ARG A O 1
ATOM 684 N N . TRP A 1 86 ? 6.048 -2.382 -27.901 1.00 94.62 86 TRP A N 1
ATOM 685 C CA . TRP A 1 86 ? 4.851 -1.881 -28.568 1.00 94.62 86 TRP A CA 1
ATOM 686 C C . TRP A 1 86 ? 5.190 -1.155 -29.871 1.00 94.62 86 TRP A C 1
ATOM 688 O O . TRP A 1 86 ? 4.589 -1.436 -30.911 1.00 94.62 86 TRP A O 1
ATOM 698 N N . ASN A 1 87 ? 6.182 -0.265 -29.836 1.00 94.12 87 ASN A N 1
ATOM 699 C CA . ASN A 1 87 ? 6.607 0.508 -30.998 1.00 94.12 87 ASN A CA 1
ATOM 700 C C . ASN A 1 87 ? 7.150 -0.387 -32.117 1.00 94.12 87 ASN A C 1
ATOM 702 O O . ASN A 1 87 ? 6.795 -0.180 -33.276 1.00 94.12 87 ASN A O 1
ATOM 706 N N . GLU A 1 88 ? 7.916 -1.428 -31.782 1.00 94.69 88 GLU A N 1
ATOM 707 C CA . GLU A 1 88 ? 8.358 -2.451 -32.739 1.00 94.69 88 GLU A CA 1
ATOM 708 C C . GLU A 1 88 ? 7.172 -3.148 -33.415 1.00 94.69 88 GLU A C 1
ATOM 710 O O . GLU A 1 88 ? 7.112 -3.231 -34.642 1.00 94.69 88 GLU A O 1
ATOM 715 N N . ILE A 1 89 ? 6.194 -3.604 -32.625 1.00 95.19 89 ILE A N 1
ATOM 716 C CA . ILE A 1 89 ? 5.004 -4.301 -33.135 1.00 95.19 89 ILE A CA 1
ATOM 717 C C . ILE A 1 89 ? 4.163 -3.383 -34.029 1.00 95.19 89 ILE A C 1
ATOM 719 O O . ILE A 1 89 ? 3.586 -3.833 -35.021 1.00 95.19 89 ILE A O 1
ATOM 723 N N . LYS A 1 90 ? 4.055 -2.100 -33.676 1.00 94.50 90 LYS A N 1
ATOM 724 C CA . LYS A 1 90 ? 3.252 -1.115 -34.411 1.00 94.50 90 LYS A CA 1
ATOM 725 C C . LYS A 1 90 ? 4.007 -0.411 -35.535 1.00 94.50 90 LYS A C 1
ATOM 727 O O . LYS A 1 90 ? 3.382 0.335 -36.284 1.00 94.50 90 LYS A O 1
ATOM 732 N N . GLY A 1 91 ? 5.313 -0.636 -35.666 1.00 90.62 91 GLY A N 1
ATOM 733 C CA . GLY A 1 91 ? 6.161 0.100 -36.603 1.00 90.62 91 GLY A CA 1
ATOM 734 C C . GLY A 1 91 ? 6.231 1.602 -36.302 1.00 90.62 91 GLY A C 1
ATOM 735 O O . GLY A 1 91 ? 6.415 2.404 -37.217 1.00 90.62 91 GLY A O 1
ATOM 736 N N . ILE A 1 92 ? 6.046 1.996 -35.039 1.00 88.12 92 ILE A N 1
ATOM 737 C CA . ILE A 1 92 ? 6.145 3.390 -34.596 1.00 88.12 92 ILE A CA 1
ATOM 738 C C . ILE A 1 92 ? 7.631 3.723 -34.439 1.00 88.12 92 ILE A C 1
ATOM 740 O O . ILE A 1 92 ? 8.371 2.994 -33.780 1.00 88.12 92 ILE A O 1
ATOM 744 N N . LYS A 1 93 ? 8.088 4.826 -35.044 1.00 77.75 93 LYS A N 1
ATOM 745 C CA . LYS A 1 93 ? 9.448 5.319 -34.795 1.00 77.75 93 LYS A CA 1
ATOM 746 C C . LYS A 1 93 ? 9.515 5.888 -33.374 1.00 77.75 93 LYS A C 1
ATOM 748 O O . LYS A 1 93 ? 8.654 6.699 -33.037 1.00 77.75 93 LYS A O 1
ATOM 753 N N . PRO A 1 94 ? 10.504 5.488 -32.558 1.00 65.62 94 PRO A N 1
ATOM 754 C CA . PRO A 1 94 ? 10.646 6.029 -31.215 1.00 65.62 94 PRO A CA 1
ATOM 755 C C . PRO A 1 94 ? 10.851 7.545 -31.286 1.00 65.62 94 PRO A C 1
ATOM 757 O O . PRO A 1 94 ? 11.627 8.026 -32.114 1.00 65.62 94 PRO A O 1
ATOM 760 N N . LEU A 1 95 ? 10.143 8.274 -30.422 1.00 62.28 95 LEU A N 1
ATOM 761 C CA . LEU A 1 95 ? 10.336 9.709 -30.221 1.00 62.28 95 LEU A CA 1
ATOM 762 C C . LEU A 1 95 ? 11.776 9.951 -29.776 1.00 62.28 95 LEU A C 1
ATOM 764 O O . LEU A 1 95 ? 12.224 9.407 -28.763 1.00 62.28 95 LEU A O 1
ATOM 768 N N . ASN A 1 96 ? 12.501 10.765 -30.532 1.00 59.12 96 ASN A N 1
ATOM 769 C CA . ASN A 1 96 ? 13.863 11.117 -30.192 1.00 59.12 96 ASN A CA 1
ATOM 770 C C . ASN A 1 96 ? 13.822 12.434 -29.414 1.00 59.12 96 ASN A C 1
ATOM 772 O O . ASN A 1 96 ? 13.599 13.503 -29.985 1.00 59.12 96 ASN A O 1
ATOM 776 N N . LYS A 1 97 ? 13.998 12.351 -28.088 1.00 58.31 97 LYS A N 1
ATOM 777 C CA . LYS A 1 97 ? 13.858 13.500 -27.173 1.00 58.31 97 LYS A CA 1
ATOM 778 C C . LYS A 1 97 ? 14.786 14.675 -27.521 1.00 58.31 97 LYS A C 1
ATOM 780 O O . LYS A 1 97 ? 14.461 15.800 -27.163 1.00 58.31 97 LYS A O 1
ATOM 785 N N . ASP A 1 98 ? 15.872 14.426 -28.255 1.00 58.81 98 ASP A N 1
ATOM 786 C CA . ASP A 1 98 ? 16.828 15.452 -28.687 1.00 58.81 98 ASP A CA 1
ATOM 787 C C . ASP A 1 98 ? 16.447 16.160 -30.004 1.00 58.81 98 ASP A C 1
ATOM 789 O O . ASP A 1 98 ? 16.971 17.237 -30.282 1.00 58.81 98 ASP A O 1
ATOM 793 N N . THR A 1 99 ? 15.554 15.592 -30.828 1.00 54.41 99 THR A N 1
ATOM 794 C CA . THR A 1 99 ? 15.145 16.196 -32.118 1.00 54.41 99 THR A CA 1
ATOM 795 C C . THR A 1 99 ? 13.673 16.583 -32.205 1.00 54.41 99 THR A C 1
ATOM 797 O O . THR A 1 99 ? 13.339 17.420 -33.039 1.00 54.41 99 THR A O 1
ATOM 800 N N . ASP A 1 100 ? 12.810 16.021 -31.356 1.00 54.09 100 ASP A N 1
ATOM 801 C CA . ASP A 1 100 ? 11.352 16.167 -31.488 1.00 54.09 100 ASP A CA 1
ATOM 802 C C . ASP A 1 100 ? 10.724 17.086 -30.419 1.00 54.09 100 ASP A C 1
ATOM 804 O O . ASP A 1 100 ? 9.512 17.295 -30.415 1.00 54.09 100 ASP A O 1
ATOM 808 N N . ALA A 1 101 ? 11.535 17.656 -29.519 1.00 47.16 101 ALA A N 1
ATOM 809 C CA . ALA A 1 101 ? 11.123 18.723 -28.610 1.00 47.16 101 ALA A CA 1
ATOM 810 C C . ALA A 1 101 ? 11.357 20.098 -29.268 1.00 47.16 101 ALA A C 1
ATOM 812 O O . ALA A 1 101 ? 12.366 20.757 -29.013 1.00 47.16 101 ALA A O 1
ATOM 813 N N . ALA A 1 102 ? 10.425 20.504 -30.133 1.00 40.72 102 ALA A N 1
ATOM 814 C CA . ALA A 1 102 ? 10.271 21.868 -30.643 1.00 40.72 102 ALA A CA 1
ATOM 815 C C . ALA A 1 102 ? 8.825 22.336 -30.450 1.00 40.72 102 ALA A C 1
ATOM 817 O O . ALA A 1 102 ? 7.908 21.528 -30.723 1.00 40.72 102 ALA A O 1
#